Protein AF-A0A3M1E247-F1 (afdb_monomer_lite)

Secondary structure (DSSP, 8-state):
-HHHHHHHHHHHHHHHH--SEEEEEEEEEEETTEEEEEEEEEE-

Radius of gyration: 11.89 Å; chains: 1; bounding box: 25×16×32 Å

Foldseek 3Di:
DQQVVQVVVVVVCCVVPVDQKDKTWDWDDDDPPDTDIDIDIDHD

pLDDT: mean 90.23, std 8.17, range [71.81, 97.69]

Sequence (44 aa):
FHEQVTNMIANDLIAALDPRYLKVTAVFNVRGGIYTTVEVEHSK

Structure (mmCIF, N/CA/C/O backbone):
data_AF-A0A3M1E247-F1
#
_entry.id   AF-A0A3M1E247-F1
#
loop_
_atom_site.group_PDB
_atom_site.id
_atom_site.type_symbol
_atom_site.label_atom_id
_atom_site.label_alt_id
_atom_site.label_comp_id
_atom_site.label_asym_id
_atom_site.label_entity_id
_atom_site.label_seq_id
_atom_site.pdbx_PDB_ins_code
_atom_site.Cartn_x
_atom_site.Cartn_y
_atom_site.Cartn_z
_atom_site.occupancy
_atom_site.B_iso_or_equiv
_atom_site.auth_seq_id
_atom_site.auth_comp_id
_atom_site.auth_asym_id
_atom_site.auth_atom_id
_atom_site.pdbx_PDB_model_num
ATOM 1 N N . PHE A 1 1 ? -3.396 0.561 -13.878 1.00 74.38 1 PHE A N 1
ATOM 2 C CA . PHE A 1 1 ? -2.808 -0.766 -13.565 1.00 74.38 1 PHE A CA 1
ATOM 3 C C . PHE A 1 1 ? -2.211 -0.816 -12.166 1.00 74.38 1 PHE A C 1
ATOM 5 O O . PHE A 1 1 ? -2.637 -1.652 -11.387 1.00 74.38 1 PHE A O 1
ATOM 12 N N . HIS A 1 2 ? -1.250 0.049 -11.835 1.00 82.81 2 HIS A N 1
ATOM 13 C CA . HIS A 1 2 ? -0.543 0.006 -10.548 1.00 82.81 2 HIS A CA 1
ATOM 14 C C . HIS A 1 2 ? -1.467 0.362 -9.371 1.00 82.81 2 HIS A C 1
ATOM 16 O O . HIS A 1 2 ? -1.507 -0.361 -8.385 1.00 82.81 2 HIS A O 1
ATOM 22 N N . GLU A 1 3 ? -2.333 1.363 -9.550 1.00 84.81 3 GLU A N 1
ATOM 23 C CA . GLU A 1 3 ? -3.338 1.751 -8.550 1.00 84.81 3 GLU A CA 1
ATOM 24 C C . GLU A 1 3 ? -4.362 0.657 -8.250 1.00 84.81 3 GLU A C 1
ATOM 26 O O . GLU A 1 3 ? -4.713 0.436 -7.098 1.00 84.81 3 GLU A O 1
ATOM 31 N N . GLN A 1 4 ? -4.818 -0.074 -9.271 1.00 89.25 4 GLN A N 1
ATOM 32 C CA . GLN A 1 4 ? -5.806 -1.139 -9.088 1.00 89.25 4 GLN A CA 1
ATOM 33 C C . GLN A 1 4 ? -5.245 -2.290 -8.241 1.00 89.25 4 GLN A C 1
ATOM 35 O O . GLN A 1 4 ? -5.969 -2.853 -7.424 1.00 89.25 4 GLN A O 1
ATOM 40 N N . VAL A 1 5 ? -3.957 -2.608 -8.401 1.00 91.56 5 VAL A N 1
ATOM 41 C CA . VAL A 1 5 ? -3.275 -3.609 -7.569 1.00 91.56 5 VAL A CA 1
ATOM 42 C C . VAL A 1 5 ? -3.129 -3.104 -6.136 1.00 91.56 5 VAL A C 1
ATOM 44 O O . VAL A 1 5 ? -3.460 -3.829 -5.203 1.00 91.56 5 VAL A O 1
ATOM 47 N N . THR A 1 6 ? -2.697 -1.855 -5.945 1.00 94.62 6 THR A N 1
ATOM 48 C CA . THR A 1 6 ? -2.575 -1.264 -4.604 1.00 94.62 6 THR A CA 1
ATOM 49 C C . THR A 1 6 ? -3.922 -1.209 -3.880 1.00 94.62 6 THR A C 1
ATOM 51 O O . THR A 1 6 ? -3.992 -1.570 -2.709 1.00 94.62 6 THR A O 1
ATOM 54 N N . ASN A 1 7 ? -4.998 -0.845 -4.583 1.00 94.75 7 ASN A N 1
ATOM 55 C CA . ASN A 1 7 ? -6.357 -0.831 -4.039 1.00 94.75 7 ASN A CA 1
ATOM 56 C C . ASN A 1 7 ? -6.849 -2.232 -3.664 1.00 94.75 7 ASN A C 1
ATOM 58 O O . ASN A 1 7 ? -7.480 -2.391 -2.627 1.00 94.75 7 ASN A O 1
ATOM 62 N N . MET A 1 8 ? -6.553 -3.251 -4.476 1.00 96.44 8 MET A N 1
ATOM 63 C CA . MET A 1 8 ? -6.910 -4.637 -4.160 1.00 96.44 8 MET A CA 1
ATOM 64 C C . MET A 1 8 ? -6.234 -5.097 -2.864 1.00 96.44 8 MET A C 1
ATOM 66 O O . MET A 1 8 ? -6.916 -5.550 -1.953 1.00 96.44 8 MET A O 1
ATOM 70 N N . ILE A 1 9 ? -4.921 -4.875 -2.742 1.00 95.31 9 ILE A N 1
ATOM 71 C CA . ILE A 1 9 ? -4.159 -5.205 -1.529 1.00 95.31 9 ILE A CA 1
ATOM 72 C C . ILE A 1 9 ? -4.719 -4.457 -0.314 1.00 95.31 9 ILE A C 1
ATOM 74 O O . ILE A 1 9 ? -4.925 -5.056 0.738 1.00 95.31 9 ILE A O 1
ATOM 78 N N . ALA A 1 10 ? -4.974 -3.152 -0.446 1.00 96.31 10 ALA A N 1
ATOM 79 C CA . ALA A 1 10 ? -5.522 -2.354 0.644 1.00 96.31 10 ALA A CA 1
ATOM 80 C C . ALA A 1 10 ? -6.902 -2.867 1.087 1.00 96.31 10 ALA A C 1
ATOM 82 O O . ALA A 1 10 ? -7.132 -3.018 2.283 1.00 96.31 10 ALA A O 1
ATOM 83 N N . ASN A 1 11 ? -7.788 -3.196 0.146 1.00 96.56 11 ASN A N 1
ATOM 84 C CA . ASN A 1 11 ? -9.120 -3.721 0.448 1.00 96.56 11 ASN A CA 1
ATOM 85 C C . ASN A 1 11 ? -9.065 -5.074 1.164 1.00 96.56 11 ASN A C 1
ATOM 87 O O . ASN A 1 11 ? -9.773 -5.258 2.154 1.00 96.56 11 ASN A O 1
ATOM 91 N N . ASP A 1 12 ? -8.203 -5.988 0.716 1.00 97.50 12 ASP A N 1
ATOM 92 C CA . ASP A 1 12 ? -8.038 -7.296 1.356 1.00 97.50 12 ASP A CA 1
ATOM 93 C C . ASP A 1 12 ? -7.508 -7.148 2.792 1.00 97.50 12 ASP A C 1
ATOM 95 O O . ASP A 1 12 ? -7.985 -7.818 3.709 1.00 97.50 12 ASP A O 1
ATOM 99 N N . LEU A 1 13 ? -6.574 -6.214 3.020 1.00 96.44 13 LEU A N 1
ATOM 100 C CA . LEU A 1 13 ? -6.066 -5.897 4.359 1.00 96.44 13 LEU A CA 1
ATOM 101 C C . LEU A 1 13 ? -7.134 -5.259 5.255 1.00 96.44 13 LEU A C 1
ATOM 103 O O . LEU A 1 13 ? -7.233 -5.618 6.426 1.00 96.44 13 LEU A O 1
ATOM 107 N N . ILE A 1 14 ? -7.945 -4.339 4.727 1.00 96.94 14 ILE A N 1
ATOM 108 C CA . ILE A 1 14 ? -9.052 -3.722 5.474 1.00 96.94 14 ILE A CA 1
ATOM 109 C C . ILE A 1 14 ? -10.068 -4.791 5.884 1.00 96.94 14 ILE A C 1
ATOM 111 O O . ILE A 1 14 ? -10.462 -4.845 7.047 1.00 96.94 14 ILE A O 1
ATOM 115 N N . ALA A 1 15 ? -10.447 -5.674 4.957 1.00 97.19 15 ALA A N 1
ATOM 116 C CA . ALA A 1 15 ? -11.403 -6.743 5.218 1.00 97.19 15 ALA A CA 1
ATOM 117 C C . ALA A 1 15 ? -10.884 -7.765 6.242 1.00 97.19 15 ALA A C 1
ATOM 119 O O . ALA A 1 15 ? -11.656 -8.253 7.066 1.00 97.19 15 ALA A O 1
ATOM 120 N N . ALA A 1 16 ? -9.587 -8.083 6.209 1.00 97.69 16 ALA A N 1
ATOM 121 C CA . ALA A 1 16 ? -8.982 -9.048 7.122 1.00 97.69 16 ALA A CA 1
ATOM 122 C C . ALA A 1 16 ? -8.720 -8.487 8.530 1.00 97.69 16 ALA A C 1
ATOM 124 O O . ALA A 1 16 ? -8.710 -9.254 9.492 1.00 97.69 16 ALA A O 1
ATOM 125 N N . LEU A 1 17 ? -8.463 -7.180 8.656 1.00 96.00 17 LEU A N 1
ATOM 126 C CA . LEU A 1 17 ? -7.952 -6.580 9.894 1.00 96.00 17 LEU A CA 1
ATOM 127 C C . LEU A 1 17 ? -8.931 -5.623 10.595 1.00 96.00 17 LEU A C 1
ATOM 129 O O . LEU A 1 17 ? -8.673 -5.280 11.745 1.00 96.00 17 LEU A O 1
ATOM 133 N N . ASP A 1 18 ? -10.001 -5.165 9.927 1.00 94.62 18 ASP A N 1
ATOM 134 C CA . ASP A 1 18 ? -10.887 -4.066 10.377 1.00 94.62 18 ASP A CA 1
ATOM 135 C C . ASP A 1 18 ? -10.119 -2.910 11.069 1.00 94.62 18 ASP A C 1
ATOM 137 O O . ASP A 1 18 ? -10.397 -2.553 12.222 1.00 94.62 18 ASP A O 1
ATOM 141 N N . PRO A 1 19 ? -9.076 -2.348 10.425 1.00 96.69 19 PRO A N 1
ATOM 142 C CA . PRO A 1 19 ? -8.167 -1.429 11.090 1.00 96.69 19 PRO A CA 1
ATOM 143 C C . PRO A 1 19 ? -8.815 -0.054 11.300 1.00 96.69 19 PRO A C 1
ATOM 145 O O . PRO A 1 19 ? -9.534 0.455 10.446 1.00 96.69 19 PRO A O 1
ATOM 148 N N . ARG A 1 20 ? -8.480 0.618 12.411 1.00 96.31 20 ARG A N 1
ATOM 149 C CA . ARG A 1 20 ? -8.859 2.032 12.626 1.00 96.31 20 ARG A CA 1
ATOM 150 C C . ARG A 1 20 ? -8.117 2.983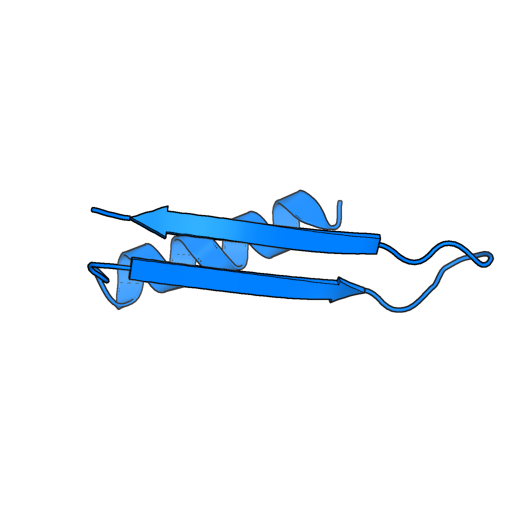 11.684 1.00 96.31 20 ARG A C 1
ATOM 152 O O . ARG A 1 20 ? -8.654 4.023 11.322 1.00 96.31 20 ARG A O 1
ATOM 159 N N . TYR A 1 21 ? -6.887 2.624 11.323 1.00 97.06 21 TYR A N 1
ATOM 160 C CA . TYR A 1 21 ? -6.054 3.337 10.363 1.00 97.06 21 TYR A CA 1
ATOM 161 C C . TYR A 1 21 ? -5.175 2.342 9.606 1.00 97.06 21 TYR A C 1
ATOM 163 O O . TYR A 1 21 ? -4.587 1.447 10.219 1.00 97.06 21 TYR A O 1
ATOM 171 N N . LEU A 1 22 ? -5.069 2.510 8.291 1.00 96.31 22 LEU A N 1
ATOM 172 C CA . LEU A 1 22 ? -4.199 1.719 7.430 1.00 96.31 22 LEU A CA 1
ATOM 173 C C . LEU A 1 22 ? -3.681 2.584 6.278 1.00 96.31 22 LEU A C 1
ATOM 175 O O . LEU A 1 22 ? -4.460 3.216 5.573 1.00 96.31 22 LEU A O 1
ATOM 179 N N . LYS A 1 23 ? -2.362 2.573 6.068 1.00 96.31 23 LYS A N 1
ATOM 180 C CA . LYS A 1 23 ? -1.707 3.214 4.925 1.00 96.31 23 LYS A CA 1
ATOM 181 C C . LYS A 1 23 ? -0.895 2.184 4.148 1.00 96.31 23 LYS A C 1
ATOM 183 O O . LYS A 1 23 ? -0.076 1.474 4.728 1.00 96.31 23 LYS A O 1
ATOM 188 N N . VAL A 1 24 ? -1.106 2.128 2.837 1.00 95.19 24 VAL A N 1
ATOM 189 C CA . VAL A 1 24 ? -0.376 1.258 1.909 1.00 95.19 24 VAL A CA 1
ATOM 190 C C . VAL A 1 24 ? 0.346 2.127 0.893 1.00 95.19 24 VAL A C 1
ATOM 192 O O . VAL A 1 24 ? -0.291 2.823 0.108 1.00 95.19 24 VAL A O 1
ATOM 195 N N . THR A 1 25 ? 1.675 2.053 0.881 1.00 95.44 25 THR A N 1
ATOM 196 C CA . THR A 1 25 ? 2.523 2.722 -0.112 1.00 95.44 25 THR A CA 1
ATOM 197 C C . THR A 1 25 ? 3.143 1.664 -1.018 1.00 95.44 25 THR A C 1
ATOM 199 O O . THR A 1 25 ? 3.957 0.852 -0.579 1.00 95.44 25 THR A O 1
ATOM 202 N N . ALA A 1 26 ? 2.754 1.661 -2.290 1.00 92.81 26 ALA A N 1
ATOM 203 C CA . ALA A 1 26 ? 3.274 0.757 -3.304 1.00 92.81 26 ALA A CA 1
ATOM 204 C C . ALA A 1 26 ? 4.261 1.498 -4.211 1.00 92.81 26 ALA A C 1
ATOM 206 O O . ALA A 1 26 ? 3.889 2.425 -4.933 1.00 92.81 26 ALA A O 1
ATOM 207 N N . VAL A 1 27 ? 5.522 1.071 -4.173 1.00 90.94 27 VAL A N 1
ATOM 208 C CA . VAL A 1 27 ? 6.604 1.614 -5.001 1.00 90.94 27 VAL A CA 1
AT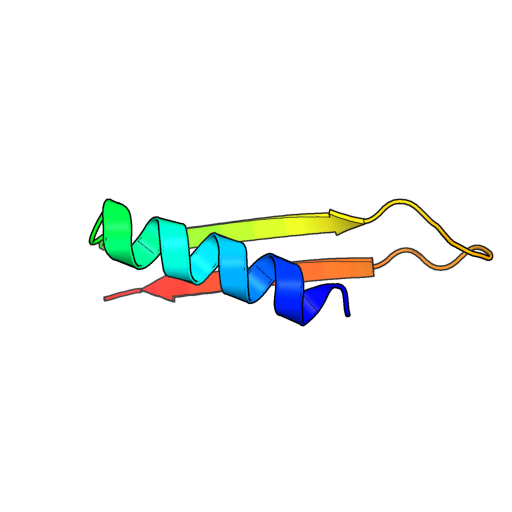OM 209 C C . VAL A 1 27 ? 6.852 0.646 -6.150 1.00 90.94 27 VAL A C 1
ATOM 211 O O . VAL A 1 27 ? 7.318 -0.474 -5.935 1.00 90.94 27 VAL A O 1
ATOM 214 N N . PHE A 1 28 ? 6.525 1.057 -7.373 1.00 87.75 28 PHE A N 1
ATOM 215 C CA . PHE A 1 28 ? 6.665 0.199 -8.543 1.00 87.75 28 PHE A CA 1
ATOM 216 C C . PH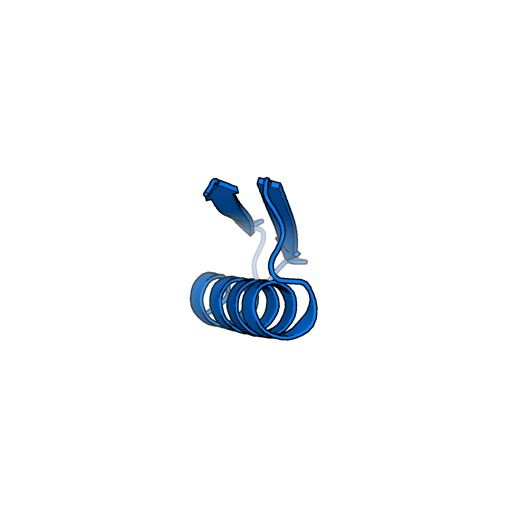E A 1 28 ? 7.972 0.473 -9.284 1.00 87.75 28 PHE A C 1
ATOM 218 O O . PHE A 1 28 ? 8.297 1.614 -9.623 1.00 87.75 28 PHE A O 1
ATOM 225 N N . ASN A 1 29 ? 8.706 -0.606 -9.560 1.00 80.31 29 ASN A N 1
ATOM 226 C CA . ASN A 1 29 ? 9.924 -0.561 -10.359 1.00 80.31 29 ASN A CA 1
ATOM 227 C C . ASN A 1 29 ? 9.604 -0.375 -11.854 1.00 80.31 29 ASN A C 1
ATOM 229 O O . ASN A 1 29 ? 8.571 -0.803 -12.365 1.00 80.31 29 ASN A O 1
ATOM 233 N N . VAL A 1 30 ? 10.526 0.292 -12.539 1.00 73.06 30 VAL A N 1
ATOM 234 C CA . VAL A 1 30 ? 10.349 1.019 -13.804 1.00 73.06 30 VAL A CA 1
ATOM 235 C C . VAL A 1 30 ? 9.975 0.156 -15.021 1.00 73.06 30 VAL A C 1
ATOM 237 O O . VAL A 1 30 ? 10.538 -0.916 -15.237 1.00 73.06 30 VAL A O 1
ATOM 240 N N . ARG A 1 31 ? 9.164 0.721 -15.931 1.00 72.38 31 ARG A N 1
ATOM 241 C CA . ARG A 1 31 ? 9.252 0.475 -17.386 1.00 72.38 31 ARG A CA 1
ATOM 242 C C . ARG A 1 31 ? 9.506 1.806 -18.107 1.00 72.38 31 ARG A C 1
ATOM 244 O O . ARG A 1 31 ? 8.694 2.715 -18.002 1.00 72.38 31 ARG A O 1
ATOM 251 N N . GLY A 1 32 ? 10.624 1.935 -18.827 1.00 72.19 32 GLY A N 1
ATOM 252 C CA . GLY A 1 32 ? 10.897 3.105 -19.682 1.00 72.19 32 GLY A CA 1
ATOM 253 C C . GLY A 1 32 ? 11.303 4.409 -18.972 1.00 72.19 32 GLY A C 1
ATOM 254 O O . GLY A 1 32 ? 11.126 5.477 -19.541 1.00 72.19 32 GLY A O 1
ATOM 255 N N . GLY A 1 33 ? 11.842 4.349 -17.750 1.00 76.62 33 GLY A N 1
ATOM 256 C CA . GLY A 1 33 ? 12.378 5.521 -17.031 1.00 76.62 33 GLY A CA 1
ATOM 257 C C . GLY A 1 33 ? 11.397 6.259 -16.108 1.00 76.62 33 GLY A C 1
ATOM 258 O O . GLY A 1 33 ? 11.818 7.171 -15.403 1.00 76.62 33 GLY A O 1
ATOM 259 N N . ILE A 1 34 ? 10.120 5.864 -16.068 1.00 71.81 34 ILE A N 1
ATOM 260 C CA . ILE A 1 34 ? 9.097 6.491 -15.218 1.00 71.81 34 ILE A CA 1
ATOM 261 C C . ILE A 1 34 ? 8.840 5.627 -13.982 1.00 71.81 34 ILE A C 1
ATOM 263 O O . ILE A 1 34 ? 8.512 4.444 -14.091 1.00 71.81 34 ILE A O 1
ATOM 267 N N . TYR A 1 35 ? 8.983 6.238 -12.809 1.00 78.94 35 TYR A N 1
ATOM 268 C CA . TYR A 1 35 ? 8.645 5.639 -11.521 1.00 78.94 35 TYR A CA 1
ATOM 269 C C . TYR A 1 35 ? 7.204 5.987 -11.161 1.00 78.94 35 TYR A C 1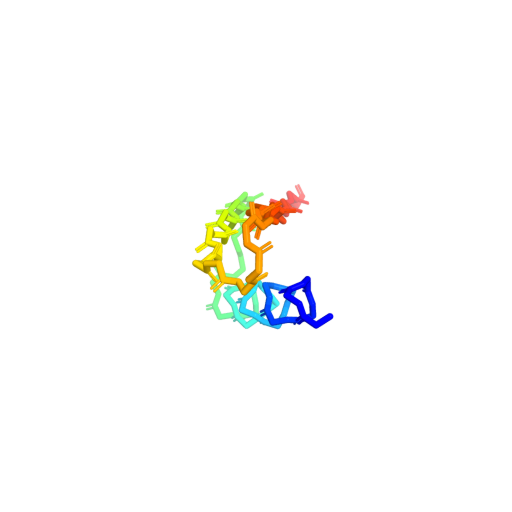
ATOM 271 O O . TYR A 1 35 ? 6.734 7.093 -11.434 1.00 78.94 35 TYR A O 1
ATOM 279 N N . THR A 1 36 ? 6.496 5.054 -10.533 1.00 87.19 36 THR A N 1
ATOM 280 C CA . THR A 1 36 ? 5.149 5.308 -10.021 1.00 87.19 36 THR A CA 1
ATOM 281 C C . THR A 1 36 ? 5.070 4.831 -8.584 1.00 87.19 36 THR A C 1
ATOM 283 O O . THR A 1 36 ? 5.257 3.649 -8.298 1.00 87.19 36 THR A O 1
ATOM 286 N N . THR A 1 37 ? 4.779 5.772 -7.695 1.00 90.50 37 THR A N 1
ATOM 287 C CA . THR A 1 37 ? 4.438 5.497 -6.303 1.00 90.50 37 THR A CA 1
ATOM 288 C C . THR A 1 37 ? 2.946 5.730 -6.149 1.00 90.50 37 THR A C 1
ATOM 290 O O . THR A 1 37 ? 2.451 6.789 -6.526 1.00 90.50 37 THR A O 1
ATOM 293 N N . VAL A 1 38 ? 2.237 4.738 -5.621 1.00 92.56 38 VAL A N 1
ATOM 294 C 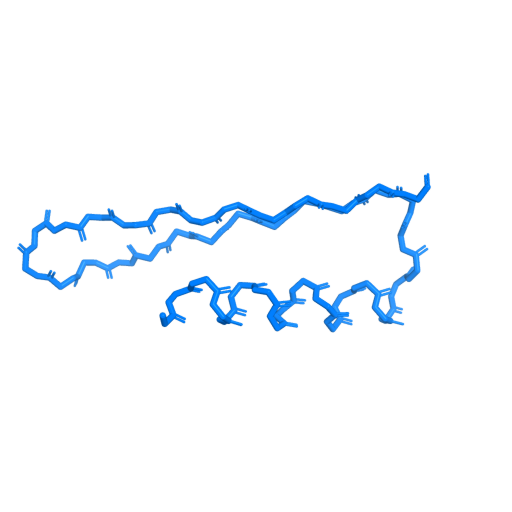CA . VAL A 1 38 ? 0.808 4.835 -5.310 1.00 92.56 38 VAL A CA 1
ATOM 295 C C . VAL A 1 38 ? 0.637 4.716 -3.807 1.00 92.56 38 VAL A C 1
ATOM 297 O O . VAL A 1 38 ? 1.195 3.805 -3.197 1.00 92.56 38 VAL A O 1
ATOM 300 N N . GLU A 1 39 ? -0.159 5.602 -3.220 1.00 95.00 39 GLU A N 1
ATOM 301 C CA . GLU A 1 39 ? -0.519 5.550 -1.807 1.00 95.00 39 GLU A CA 1
ATOM 302 C C . GLU A 1 39 ? -2.033 5.395 -1.650 1.00 95.00 39 GLU A C 1
ATOM 304 O O . GLU A 1 39 ? -2.805 6.061 -2.337 1.00 95.00 39 GLU A O 1
ATOM 309 N N . VAL A 1 40 ? -2.444 4.511 -0.742 1.00 95.56 40 VAL A N 1
ATOM 310 C CA . VAL A 1 40 ? -3.837 4.318 -0.328 1.00 95.56 40 VAL A CA 1
ATOM 311 C C . VAL A 1 40 ? -3.906 4.498 1.178 1.00 95.56 40 VAL A C 1
ATOM 313 O O . VAL A 1 40 ? -3.096 3.928 1.911 1.00 95.56 40 VAL A O 1
ATOM 316 N N . GLU A 1 41 ? -4.874 5.282 1.635 1.00 95.69 41 GLU A N 1
ATOM 317 C CA . GLU A 1 41 ? -5.116 5.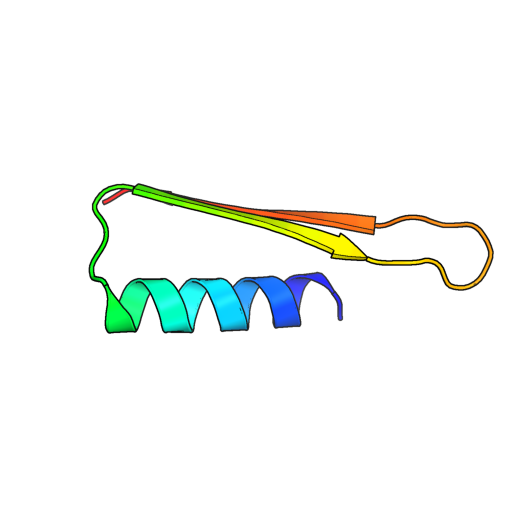537 3.050 1.00 95.69 41 GLU A CA 1
ATOM 318 C C . GLU A 1 41 ? -6.556 5.168 3.411 1.00 95.69 41 GLU A C 1
ATOM 320 O O . GLU A 1 41 ? -7.498 5.470 2.678 1.00 95.69 41 GLU A O 1
ATOM 325 N N . HIS A 1 42 ? -6.711 4.502 4.550 1.00 94.38 42 HIS A N 1
ATOM 326 C CA . HIS A 1 42 ? -7.985 4.164 5.157 1.00 94.38 42 HIS A CA 1
ATOM 327 C C . HIS A 1 42 ? -8.004 4.651 6.604 1.00 94.38 42 HIS A C 1
ATOM 329 O O . HIS A 1 42 ? -7.081 4.379 7.374 1.00 94.38 42 HIS A O 1
ATOM 335 N N . SER A 1 43 ? -9.085 5.333 6.972 1.00 92.81 43 SER A N 1
ATOM 336 C CA . SER A 1 43 ? -9.395 5.745 8.338 1.00 92.81 43 SER A CA 1
ATOM 337 C C . SER A 1 43 ? -10.871 5.462 8.593 1.00 92.81 43 SER A C 1
ATOM 339 O O . SER A 1 43 ? -11.705 5.789 7.745 1.00 92.81 43 SER A O 1
ATOM 341 N N . LYS A 1 44 ? -11.172 4.852 9.741 1.00 83.12 44 LYS A N 1
ATOM 342 C CA . LYS A 1 44 ? -12.538 4.548 10.189 1.00 83.12 44 LYS A CA 1
ATOM 343 C C . LYS A 1 44 ? -13.149 5.702 10.977 1.00 83.12 44 LYS A C 1
ATOM 345 O O . LYS A 1 44 ? -12.385 6.383 11.701 1.00 83.12 44 LYS A O 1
#